Protein AF-A0A3N5F9U3-F1 (afdb_monomer_lite)

Foldseek 3Di:
DVVVVVVVVVVVVVVVVVVVVVDADDQDAPDDPDPDDDDPPDDPVVVVVVVVVVVVVVCVVVPVDDSVRSLVCQLVVLLVVLLVVQLVVLCVPPNNVRSVVRNVVRNVRSNVSSD

Sequence (115 aa):
MSSIRRTHRGAALVTLAALAVLGGCAVIPDGPSTMALPGTGRSFAQFRADDEACRRFATDRIGGQSAQRAANDTVAGGAIVGTAIGAVAGAAIGGSQGAAVGAGTGLIAGSAIGG

Secondary structure (DSSP, 8-state):
-HHHHHHHHHHHHHHHHHHHHH-------SS-SS--PPPTT--HHHHHHHHHHHHHHHHHHTTS--HHHHHHHHHHHHHHHHHHHHHHHHHHHHHHHHHHHHHHHHHHHHHHT--

pLDDT: mean 76.77, std 11.39, range [48.25, 92.19]

Radius of gyration: 22.15 Å; chains: 1; bounding box: 51×28×60 Å

Structure (mmCIF, N/CA/C/O backbone):
data_AF-A0A3N5F9U3-F1
#
_entry.id   AF-A0A3N5F9U3-F1
#
loop_
_atom_site.group_PDB
_atom_site.id
_atom_site.type_symbol
_atom_site.label_atom_id
_atom_site.label_alt_id
_atom_site.label_comp_id
_atom_site.label_asym_id
_atom_site.label_entity_id
_atom_site.label_seq_id
_atom_site.pdbx_PDB_ins_code
_atom_site.Cartn_x
_atom_site.Cartn_y
_atom_site.Cartn_z
_atom_site.occupancy
_atom_site.B_iso_or_equiv
_atom_site.auth_seq_id
_atom_site.auth_comp_id
_atom_site.auth_asym_id
_atom_site.auth_atom_id
_atom_site.pdbx_PDB_model_num
ATOM 1 N N . MET A 1 1 ? 29.428 17.786 -24.850 1.00 48.25 1 MET A N 1
ATOM 2 C CA . MET A 1 1 ? 27.955 17.630 -24.719 1.00 48.25 1 MET A CA 1
ATOM 3 C C . MET A 1 1 ? 27.470 16.310 -24.088 1.00 48.25 1 MET A C 1
ATOM 5 O O . MET A 1 1 ? 26.462 16.349 -23.397 1.00 48.25 1 MET A O 1
ATOM 9 N N . SER A 1 2 ? 28.115 15.152 -24.316 1.00 55.09 2 SER A N 1
ATOM 10 C CA . SER A 1 2 ? 27.638 13.833 -23.822 1.00 55.09 2 SER A CA 1
ATOM 11 C C . SER A 1 2 ? 27.825 13.615 -22.304 1.00 55.09 2 SER A C 1
ATOM 13 O O . SER A 1 2 ? 26.944 13.070 -21.644 1.00 55.09 2 SER A O 1
ATOM 15 N N . SER A 1 3 ? 28.921 14.129 -21.728 1.00 56.81 3 SER A N 1
ATOM 16 C CA . SER A 1 3 ? 29.220 14.025 -20.286 1.00 56.81 3 SER A CA 1
ATOM 17 C C . SER A 1 3 ? 28.226 14.807 -19.410 1.00 56.81 3 SER A C 1
ATOM 19 O O . SER A 1 3 ? 27.675 14.254 -18.466 1.00 56.81 3 SER A O 1
ATOM 21 N N . ILE A 1 4 ? 27.872 16.038 -19.806 1.00 60.16 4 ILE A N 1
ATOM 22 C CA . ILE A 1 4 ? 26.916 16.903 -19.083 1.00 60.16 4 ILE A CA 1
ATOM 23 C C . ILE A 1 4 ? 25.519 16.261 -18.999 1.00 60.16 4 ILE A C 1
ATOM 25 O O . ILE A 1 4 ? 24.900 16.239 -17.940 1.00 60.16 4 ILE A O 1
ATOM 29 N N . ARG A 1 5 ? 25.028 15.640 -20.084 1.00 60.41 5 ARG A N 1
ATOM 30 C CA . ARG A 1 5 ? 23.739 14.914 -20.056 1.00 60.41 5 ARG A CA 1
ATOM 31 C C . ARG A 1 5 ? 23.773 13.676 -19.155 1.00 60.41 5 ARG A C 1
ATOM 33 O O . ARG A 1 5 ? 22.720 13.241 -18.695 1.00 60.41 5 ARG A O 1
ATOM 40 N N . ARG A 1 6 ? 24.953 13.099 -18.909 1.00 60.34 6 ARG A N 1
ATOM 41 C CA . ARG A 1 6 ? 25.133 11.902 -18.079 1.00 60.34 6 ARG A CA 1
ATOM 42 C C . ARG A 1 6 ? 25.086 12.249 -16.583 1.00 60.34 6 ARG A C 1
ATOM 44 O O . ARG A 1 6 ? 24.450 11.520 -15.828 1.00 60.34 6 ARG A O 1
ATOM 51 N N . THR A 1 7 ? 25.626 13.401 -16.177 1.00 61.06 7 THR A N 1
ATOM 52 C CA . THR A 1 7 ? 25.550 13.915 -14.795 1.00 61.06 7 THR A CA 1
ATOM 53 C C . THR A 1 7 ? 24.135 14.344 -14.396 1.00 61.06 7 THR A C 1
ATOM 55 O O . THR A 1 7 ? 23.683 14.011 -13.304 1.00 61.06 7 THR A O 1
ATOM 58 N N . HIS A 1 8 ? 23.386 14.997 -15.294 1.00 60.69 8 HIS A N 1
ATOM 59 C CA . HIS A 1 8 ? 21.992 15.382 -15.017 1.00 60.69 8 HIS A CA 1
ATOM 60 C C . HIS A 1 8 ? 21.039 14.180 -14.900 1.00 60.69 8 HIS A C 1
ATOM 62 O O . HIS A 1 8 ? 20.104 14.211 -14.104 1.00 60.69 8 HIS A O 1
ATOM 68 N N . ARG A 1 9 ? 21.291 13.095 -15.648 1.00 67.44 9 ARG A N 1
ATOM 69 C CA . ARG A 1 9 ? 20.517 11.843 -15.551 1.00 67.44 9 ARG A CA 1
ATOM 70 C C . ARG A 1 9 ? 20.766 11.095 -14.239 1.00 67.44 9 ARG A C 1
ATOM 72 O O . ARG A 1 9 ? 19.824 10.553 -13.673 1.00 67.44 9 ARG A O 1
ATOM 79 N N . GLY A 1 10 ? 22.006 11.101 -13.745 1.00 69.06 10 GLY A N 1
ATOM 80 C CA . GLY A 1 10 ? 22.355 10.494 -12.457 1.00 69.06 10 GLY A CA 1
ATOM 81 C C . GLY A 1 10 ? 21.703 11.209 -11.272 1.00 69.06 10 GLY A C 1
ATOM 82 O O . GLY A 1 10 ? 21.107 10.560 -10.419 1.00 69.06 10 GLY A O 1
ATOM 83 N N . ALA A 1 11 ? 21.735 12.546 -11.261 1.00 73.56 11 ALA A N 1
ATOM 84 C CA . ALA A 1 11 ? 21.108 13.340 -10.202 1.00 73.56 11 ALA A CA 1
ATOM 85 C C . ALA A 1 11 ? 19.582 13.137 -10.133 1.00 73.56 11 ALA A C 1
ATOM 87 O O . ALA A 1 11 ? 19.035 13.015 -9.038 1.00 73.56 11 ALA A O 1
ATOM 88 N N . ALA A 1 12 ? 18.914 13.037 -11.289 1.00 76.12 12 ALA A N 1
ATOM 89 C CA . ALA A 1 12 ? 17.472 12.799 -11.379 1.00 76.12 12 ALA A CA 1
ATOM 90 C C . ALA A 1 12 ? 17.055 11.408 -10.865 1.00 76.12 12 ALA A C 1
ATOM 92 O O . ALA A 1 12 ? 16.043 11.280 -10.181 1.00 76.12 12 ALA A O 1
ATOM 93 N N . LEU A 1 13 ? 17.845 10.366 -11.149 1.00 77.81 13 LEU A N 1
ATOM 94 C CA . LEU A 1 13 ? 17.587 9.009 -10.649 1.00 77.81 13 LEU A CA 1
ATOM 95 C C . LEU A 1 13 ? 17.698 8.929 -9.121 1.00 77.81 13 LEU A C 1
ATOM 97 O O . LEU A 1 13 ? 16.877 8.279 -8.482 1.00 77.81 13 LEU A O 1
ATOM 101 N N . VAL A 1 14 ? 18.673 9.627 -8.532 1.00 81.06 14 VAL A N 1
ATOM 102 C CA . VAL A 1 14 ? 18.853 9.676 -7.072 1.00 81.06 14 VAL A CA 1
ATOM 103 C C . VAL A 1 14 ? 17.700 10.417 -6.391 1.00 81.06 14 VAL A C 1
ATOM 105 O O . VAL A 1 14 ? 17.220 9.973 -5.352 1.00 81.06 14 VAL A O 1
ATOM 108 N N . THR A 1 15 ? 17.204 11.507 -6.984 1.00 80.19 15 THR A N 1
ATOM 109 C CA . THR A 1 15 ? 16.040 12.233 -6.440 1.00 80.19 15 THR A CA 1
ATOM 110 C C . THR A 1 15 ? 14.753 11.417 -6.545 1.00 80.19 15 THR A C 1
ATOM 112 O O . THR A 1 15 ? 13.976 11.394 -5.596 1.00 80.19 15 THR A O 1
ATOM 115 N N . LEU A 1 16 ? 14.546 10.695 -7.651 1.00 76.50 16 LEU A N 1
ATOM 116 C CA . LEU A 1 16 ? 13.422 9.765 -7.810 1.00 76.50 16 LEU A CA 1
ATOM 117 C C . LEU A 1 16 ? 13.479 8.608 -6.807 1.00 76.50 16 LEU A C 1
ATOM 119 O O . LEU A 1 16 ? 12.457 8.271 -6.217 1.00 76.50 16 LEU A O 1
ATOM 123 N N . ALA A 1 17 ? 14.664 8.043 -6.567 1.00 77.00 17 ALA A N 1
ATOM 124 C CA . ALA A 1 17 ? 14.852 7.013 -5.551 1.00 77.00 17 ALA A CA 1
ATOM 125 C C . ALA A 1 17 ? 14.558 7.547 -4.139 1.00 77.00 17 ALA A C 1
ATOM 127 O O . ALA A 1 17 ? 13.861 6.892 -3.371 1.00 77.00 17 ALA A O 1
ATOM 128 N N . ALA A 1 18 ? 15.019 8.758 -3.809 1.00 76.44 18 ALA A N 1
ATOM 129 C CA . ALA A 1 18 ? 14.737 9.388 -2.519 1.00 76.44 18 ALA A CA 1
ATOM 130 C C . ALA A 1 18 ? 13.236 9.667 -2.316 1.00 76.44 18 ALA A C 1
ATOM 132 O O . ALA A 1 18 ? 12.704 9.415 -1.238 1.00 76.44 18 ALA A O 1
ATOM 133 N N . LEU A 1 19 ? 12.537 10.133 -3.357 1.00 72.94 19 LEU A N 1
ATOM 134 C CA . LEU A 1 19 ? 11.086 10.348 -3.321 1.00 72.94 19 LEU A CA 1
ATOM 135 C C . LEU A 1 19 ? 10.304 9.037 -3.196 1.00 72.94 19 LEU A C 1
ATOM 137 O O . LEU A 1 19 ? 9.315 8.993 -2.470 1.00 72.94 19 LEU A O 1
ATOM 141 N N . ALA A 1 20 ? 10.760 7.966 -3.848 1.00 71.06 20 ALA A N 1
ATOM 142 C CA . ALA A 1 20 ? 10.155 6.644 -3.714 1.00 71.06 20 ALA A CA 1
ATOM 143 C C . ALA A 1 20 ? 10.289 6.089 -2.285 1.00 71.06 20 ALA A C 1
ATOM 145 O O . ALA A 1 20 ? 9.354 5.478 -1.783 1.00 71.06 20 ALA A O 1
ATOM 146 N N . VAL A 1 21 ? 11.409 6.360 -1.603 1.00 67.56 21 VAL A N 1
ATOM 147 C CA . VAL A 1 21 ? 11.620 5.975 -0.193 1.00 67.56 21 VAL A CA 1
ATOM 148 C C . VAL A 1 21 ? 10.719 6.766 0.766 1.00 67.56 21 VAL A C 1
ATOM 150 O O . VAL A 1 21 ? 10.363 6.264 1.828 1.00 67.56 21 VAL A O 1
ATOM 153 N N . LEU A 1 22 ? 10.314 7.984 0.398 1.00 68.19 22 LEU A N 1
ATOM 154 C CA . LEU A 1 22 ? 9.396 8.815 1.188 1.00 68.19 22 LEU A CA 1
ATOM 155 C C . LEU A 1 22 ? 7.914 8.430 0.995 1.00 68.19 22 LEU A C 1
ATOM 157 O O . LEU A 1 22 ? 7.060 8.901 1.747 1.00 68.19 22 LEU A O 1
ATOM 161 N N . GLY A 1 23 ? 7.593 7.579 0.013 1.00 62.88 23 GLY A N 1
ATOM 162 C CA . GLY A 1 23 ? 6.248 7.050 -0.211 1.00 62.88 23 GLY A CA 1
ATOM 163 C C . GLY A 1 23 ? 5.913 5.923 0.769 1.00 62.88 23 GLY A C 1
ATOM 164 O O . GLY A 1 23 ? 6.187 4.760 0.496 1.00 62.88 23 GLY A O 1
ATOM 165 N N . GLY A 1 24 ? 5.319 6.254 1.917 1.00 58.03 24 GLY A N 1
ATOM 166 C CA . GLY A 1 24 ? 4.832 5.259 2.878 1.00 58.03 24 GLY A CA 1
ATOM 167 C C . GLY A 1 24 ? 3.604 4.497 2.361 1.00 58.03 24 GLY A C 1
ATOM 168 O O . GLY A 1 24 ? 2.658 5.105 1.861 1.00 58.03 24 GLY A O 1
ATOM 169 N N . CYS A 1 25 ? 3.600 3.169 2.506 1.00 57.44 25 CYS A N 1
ATOM 170 C CA . CYS A 1 25 ? 2.429 2.331 2.240 1.00 57.44 25 CYS A CA 1
ATOM 171 C C . CYS A 1 25 ? 1.435 2.452 3.401 1.00 57.44 25 CYS A C 1
ATOM 173 O O . CYS A 1 25 ? 1.772 2.141 4.541 1.00 57.44 25 CYS A O 1
ATOM 175 N N . ALA A 1 26 ? 0.215 2.912 3.120 1.00 57.09 26 ALA A N 1
ATOM 176 C CA . ALA A 1 26 ? -0.860 2.994 4.103 1.00 57.09 26 ALA A CA 1
ATOM 177 C C . ALA A 1 26 ? -1.942 1.958 3.772 1.00 57.09 26 ALA A C 1
ATOM 179 O O . ALA A 1 26 ? -2.936 2.270 3.122 1.00 57.09 26 ALA A O 1
ATOM 180 N N . VAL A 1 27 ? -1.739 0.720 4.223 1.00 59.91 27 VAL A N 1
ATOM 181 C CA . VAL A 1 27 ? -2.811 -0.277 4.354 1.00 59.91 27 VAL A CA 1
ATOM 182 C C . VAL A 1 27 ? -3.186 -0.340 5.822 1.00 59.91 27 VAL A C 1
ATOM 184 O O . VAL A 1 27 ? -2.310 -0.420 6.678 1.00 59.91 27 VAL A O 1
ATOM 187 N N . ILE A 1 28 ? -4.482 -0.268 6.119 1.00 60.16 28 ILE A N 1
ATOM 188 C CA . ILE A 1 28 ? -4.988 -0.476 7.476 1.00 60.16 28 ILE A CA 1
ATOM 189 C C . ILE A 1 28 ? -4.944 -1.987 7.737 1.00 60.16 28 ILE A C 1
ATOM 191 O O . ILE A 1 28 ? -5.690 -2.714 7.079 1.00 60.16 28 ILE A O 1
ATOM 195 N N . PRO A 1 29 ? -4.081 -2.479 8.644 1.00 59.12 29 PRO A N 1
ATOM 196 C CA . PRO A 1 29 ? -4.042 -3.897 8.970 1.00 59.12 29 PRO A CA 1
ATOM 197 C C . PRO A 1 29 ? -5.310 -4.321 9.720 1.00 59.12 29 PRO A C 1
ATOM 199 O O . PRO A 1 29 ? -5.971 -3.509 10.377 1.00 59.12 29 PRO A O 1
ATOM 202 N N . ASP A 1 30 ? -5.621 -5.616 9.655 1.00 62.56 30 ASP A N 1
ATOM 203 C CA . ASP A 1 30 ? -6.701 -6.238 10.419 1.00 62.56 30 ASP A CA 1
ATOM 204 C C . ASP A 1 30 ? -6.394 -6.224 11.927 1.00 62.56 30 ASP A C 1
ATOM 206 O O . ASP A 1 30 ? -5.890 -7.180 12.511 1.00 62.56 30 ASP A O 1
ATOM 210 N N . GLY A 1 31 ? -6.755 -5.116 12.571 1.00 61.41 31 GLY A N 1
ATOM 211 C CA . GLY A 1 31 ? -7.021 -5.048 14.002 1.00 61.41 31 GLY A CA 1
ATOM 212 C C . GLY A 1 31 ? -5.922 -4.415 14.866 1.00 61.41 31 GLY A C 1
ATOM 213 O O . GLY A 1 31 ? -4.740 -4.422 14.525 1.00 61.41 31 GLY A O 1
ATOM 214 N N . PRO A 1 32 ? -6.311 -3.848 16.024 1.00 58.31 32 PRO A N 1
ATOM 215 C CA . PRO A 1 32 ? -5.363 -3.352 17.009 1.00 58.31 32 PRO A CA 1
ATOM 216 C C . PRO A 1 32 ? -4.582 -4.527 17.611 1.00 58.31 32 PRO A C 1
ATOM 218 O O . PRO A 1 32 ? -5.169 -5.487 18.109 1.00 58.31 32 PRO A O 1
ATOM 221 N N . SER A 1 33 ? -3.252 -4.429 17.630 1.00 57.56 33 SER A N 1
ATOM 222 C CA . SER A 1 33 ? -2.351 -5.372 18.314 1.00 57.56 33 SER A CA 1
ATOM 223 C C . SER A 1 33 ? -2.466 -5.320 19.846 1.00 57.56 33 SER A C 1
ATOM 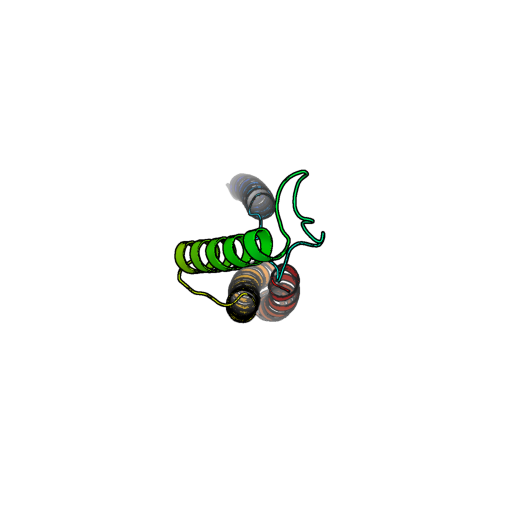225 O O . SER A 1 33 ? -1.769 -6.046 20.554 1.00 57.56 33 SER A O 1
ATOM 227 N N . THR A 1 34 ? -3.369 -4.492 20.373 1.00 54.34 34 THR A N 1
ATOM 228 C CA . THR A 1 34 ? -3.678 -4.387 21.794 1.00 54.34 34 THR A CA 1
ATOM 229 C C . THR A 1 34 ? -5.191 -4.424 22.005 1.00 54.34 34 THR A C 1
ATOM 231 O O . THR A 1 34 ? -5.958 -3.672 21.406 1.00 54.34 34 THR A O 1
ATOM 234 N N . MET A 1 35 ? -5.643 -5.329 22.874 1.00 60.53 35 MET A N 1
ATOM 235 C CA . MET A 1 35 ? -7.019 -5.331 23.368 1.00 60.53 35 MET A CA 1
ATOM 236 C C . MET A 1 35 ? -7.277 -4.016 24.112 1.00 60.53 35 MET A C 1
ATOM 238 O O . MET A 1 35 ? -6.685 -3.773 25.164 1.00 60.53 35 MET A O 1
ATOM 242 N N . ALA A 1 36 ? -8.163 -3.173 23.581 1.00 68.50 36 ALA A N 1
ATOM 243 C CA . ALA A 1 36 ? -8.677 -2.026 24.316 1.00 68.50 36 ALA A CA 1
ATOM 244 C C . ALA A 1 36 ? -9.588 -2.547 25.439 1.00 68.50 36 ALA A C 1
ATOM 246 O O . ALA A 1 36 ? -10.628 -3.149 25.181 1.00 68.50 36 ALA A O 1
ATOM 247 N N . LEU A 1 37 ? -9.166 -2.379 26.691 1.00 69.12 37 LEU A N 1
ATOM 248 C CA . LEU A 1 37 ? -9.975 -2.728 27.857 1.00 69.12 37 LEU A CA 1
ATOM 249 C C . LEU A 1 37 ? -10.891 -1.538 28.208 1.00 69.12 37 LEU A C 1
ATOM 251 O O . LEU A 1 37 ? -10.454 -0.392 28.063 1.00 69.12 37 LEU A O 1
ATOM 255 N N . PRO A 1 38 ? -12.136 -1.756 28.680 1.00 68.62 38 PRO A N 1
ATOM 256 C CA . PRO A 1 38 ? -12.983 -0.678 29.188 1.00 68.62 38 PRO A CA 1
ATOM 257 C C . PRO A 1 38 ? -12.246 0.179 30.228 1.00 68.62 38 PRO A C 1
ATOM 259 O O . PRO A 1 38 ? -11.657 -0.343 31.174 1.00 68.62 38 PRO A O 1
ATOM 262 N N . GLY A 1 39 ? -12.293 1.502 30.054 1.00 70.06 39 GLY A N 1
ATOM 263 C CA . GLY A 1 39 ? -11.748 2.453 31.023 1.00 70.06 39 GLY A CA 1
ATOM 264 C C . GLY A 1 39 ? -12.475 2.385 32.371 1.00 70.06 39 GLY A C 1
ATOM 265 O O . GLY A 1 39 ? -13.620 1.932 32.461 1.00 70.06 39 GLY A O 1
ATOM 266 N N . THR A 1 40 ? -11.820 2.855 33.434 1.00 71.88 40 THR A N 1
ATOM 267 C CA . THR A 1 40 ? -12.390 2.876 34.790 1.00 71.88 40 THR A CA 1
ATOM 268 C C . THR A 1 40 ? -13.731 3.612 34.802 1.00 71.88 40 THR A C 1
ATOM 270 O O . THR A 1 40 ? -13.796 4.782 34.429 1.00 71.88 40 THR A O 1
ATOM 273 N N . GLY A 1 41 ? -14.799 2.930 35.225 1.00 77.75 41 GLY A N 1
ATOM 274 C CA . GLY A 1 41 ? -16.155 3.490 35.303 1.00 77.75 41 GLY A CA 1
ATOM 275 C C . GLY A 1 41 ? -17.095 3.162 34.130 1.00 77.75 41 GLY A C 1
ATOM 276 O O . GLY A 1 41 ? -18.238 3.610 34.153 1.00 77.75 41 GLY A O 1
ATOM 277 N N . ARG A 1 42 ? -16.678 2.370 33.126 1.00 76.38 42 ARG A N 1
ATOM 278 C CA . ARG A 1 42 ? -17.553 1.881 32.033 1.00 76.38 42 ARG A CA 1
ATOM 279 C C . ARG A 1 42 ? -17.868 0.389 32.169 1.00 76.38 42 ARG A C 1
ATOM 281 O O . ARG A 1 42 ? -16.992 -0.413 32.483 1.00 76.38 42 ARG A O 1
ATOM 288 N N . SER A 1 43 ? -19.111 -0.000 31.869 1.00 83.50 43 SER A N 1
ATOM 289 C CA . SER A 1 43 ? -19.487 -1.420 31.771 1.00 83.50 43 SER A CA 1
ATOM 290 C C . SER A 1 43 ? -18.961 -2.050 30.475 1.00 83.50 43 SER A C 1
ATOM 292 O O . SER A 1 43 ? -18.841 -1.382 29.445 1.00 83.50 43 SER A O 1
ATOM 294 N N . PHE A 1 44 ? -18.700 -3.360 30.497 1.00 82.94 44 PHE A N 1
ATOM 295 C CA . PHE A 1 44 ? -18.249 -4.097 29.311 1.00 82.94 44 PHE A CA 1
ATOM 296 C C . PHE A 1 44 ? -19.266 -4.040 28.160 1.00 82.94 44 PHE A C 1
ATOM 298 O O . PHE A 1 44 ? -18.882 -3.902 27.002 1.00 82.94 44 PHE A O 1
ATOM 305 N N . ALA A 1 45 ? -20.566 -4.073 28.471 1.00 84.44 45 ALA A N 1
ATOM 306 C CA . ALA A 1 45 ? -21.631 -3.966 27.474 1.00 84.44 45 ALA A CA 1
ATOM 307 C C . ALA A 1 45 ? -21.627 -2.604 26.758 1.00 84.44 45 ALA A C 1
ATOM 309 O O . ALA A 1 45 ? -21.745 -2.551 25.536 1.00 84.44 45 ALA A O 1
ATOM 310 N N . GLN A 1 46 ? -21.422 -1.510 27.499 1.00 84.00 46 GLN A N 1
ATOM 311 C CA . GLN A 1 46 ? -21.280 -0.177 26.909 1.00 84.00 46 GLN A CA 1
ATOM 312 C C . GLN A 1 46 ? -20.018 -0.051 26.052 1.00 84.00 46 GLN A C 1
ATOM 314 O O . GLN A 1 46 ? -20.065 0.546 24.984 1.00 84.00 46 GLN A O 1
ATOM 319 N N . PHE A 1 47 ? -18.892 -0.612 26.497 1.00 87.25 47 PHE A N 1
ATOM 320 C CA . PHE A 1 47 ? -17.670 -0.638 25.691 1.00 87.25 47 PHE A CA 1
ATOM 321 C C . PHE A 1 47 ? -17.871 -1.413 24.380 1.00 87.25 47 PHE A C 1
ATOM 323 O O . PHE A 1 47 ? -17.471 -0.949 23.320 1.00 87.25 47 PHE A O 1
ATOM 330 N N . ARG A 1 48 ? -18.551 -2.562 24.441 1.00 85.31 48 ARG A N 1
ATOM 331 C CA . ARG A 1 48 ? -18.857 -3.398 23.274 1.00 85.31 48 ARG A CA 1
ATOM 332 C C . ARG A 1 48 ? -19.721 -2.695 22.231 1.00 85.31 48 ARG A C 1
ATOM 334 O O . ARG A 1 48 ? -19.450 -2.860 21.046 1.00 85.31 48 ARG A O 1
ATOM 341 N N . ALA A 1 49 ? -20.732 -1.942 22.660 1.00 88.31 49 ALA A N 1
ATOM 342 C CA . ALA A 1 49 ? -21.578 -1.165 21.756 1.00 88.31 49 ALA A CA 1
ATOM 343 C C . ALA A 1 49 ? -20.791 -0.030 21.076 1.00 88.31 49 ALA A C 1
ATOM 345 O O . ALA A 1 49 ? -20.905 0.163 19.865 1.00 88.31 49 ALA A O 1
ATOM 346 N N . ASP A 1 50 ? -19.948 0.672 21.839 1.00 85.75 50 ASP A N 1
ATOM 347 C CA . ASP A 1 50 ? -19.129 1.767 21.317 1.00 85.75 50 ASP A CA 1
ATOM 348 C C . ASP A 1 50 ? -18.022 1.275 20.370 1.00 85.75 50 ASP A C 1
ATOM 350 O O . ASP A 1 50 ? -17.788 1.905 19.340 1.00 85.75 50 ASP A O 1
ATOM 354 N N . ASP A 1 51 ? -17.363 0.147 20.668 1.00 84.62 51 ASP A N 1
ATOM 355 C CA . ASP A 1 51 ? -16.343 -0.453 19.791 1.00 84.62 51 ASP A CA 1
ATOM 356 C C . ASP A 1 51 ? -16.936 -0.820 18.426 1.00 84.62 51 ASP A C 1
ATOM 358 O O . ASP A 1 51 ? -16.365 -0.502 17.382 1.00 84.62 51 ASP A O 1
ATOM 362 N N . GLU A 1 52 ? -18.127 -1.422 18.419 1.00 86.56 52 GLU A N 1
ATOM 363 C CA . GLU A 1 52 ? -18.796 -1.801 17.178 1.00 86.56 52 GLU A CA 1
ATOM 364 C C . GLU A 1 52 ? -19.206 -0.569 16.356 1.00 86.56 52 GLU A C 1
ATOM 366 O O . GLU A 1 52 ? -18.990 -0.535 15.141 1.00 86.56 52 GLU A O 1
ATOM 371 N N . ALA A 1 53 ? -19.724 0.477 17.008 1.00 88.00 53 ALA A N 1
ATOM 372 C CA . ALA A 1 53 ? -20.042 1.745 16.356 1.00 88.00 53 ALA A CA 1
ATOM 373 C C . ALA A 1 53 ? -18.788 2.430 15.784 1.00 88.00 53 ALA A C 1
ATOM 375 O O . ALA A 1 53 ? -18.801 2.900 14.644 1.00 88.00 53 ALA A O 1
ATOM 376 N N . CYS A 1 54 ? -17.690 2.440 16.544 1.00 85.88 54 CYS A N 1
ATOM 377 C CA . CYS A 1 54 ? -16.416 3.020 16.128 1.00 85.88 54 CYS A CA 1
ATOM 378 C C . CYS A 1 54 ? -15.837 2.289 14.909 1.00 85.88 54 CYS A C 1
ATOM 380 O O . CYS A 1 54 ? -15.440 2.928 13.935 1.00 85.88 54 CYS A O 1
ATOM 382 N N . ARG A 1 55 ? -15.865 0.949 14.908 1.00 81.94 55 ARG A N 1
ATOM 383 C CA . ARG A 1 55 ? -15.418 0.128 13.771 1.00 81.94 55 ARG A CA 1
ATOM 384 C C . ARG A 1 55 ? -16.252 0.365 12.519 1.00 81.94 55 ARG A C 1
ATOM 386 O O . ARG A 1 55 ? -15.679 0.508 11.439 1.00 81.94 55 ARG A O 1
ATOM 393 N N . ARG A 1 56 ? -17.583 0.426 12.646 1.00 83.50 56 ARG A N 1
ATOM 394 C CA . ARG A 1 56 ? -18.474 0.723 11.511 1.00 83.50 56 ARG A CA 1
ATOM 395 C C . ARG A 1 56 ? -18.175 2.101 10.933 1.00 83.50 56 ARG A C 1
ATOM 397 O O . ARG A 1 56 ? -17.921 2.209 9.741 1.00 83.50 56 ARG A O 1
ATOM 404 N N . PHE A 1 57 ? -18.073 3.120 11.785 1.00 85.12 57 PHE A N 1
ATOM 405 C CA . PHE A 1 57 ? -17.719 4.469 11.353 1.00 85.12 57 PHE A CA 1
ATOM 406 C C . PHE A 1 57 ? -16.348 4.526 10.669 1.00 85.12 57 PHE A C 1
ATOM 408 O O . PHE A 1 57 ? -16.217 5.128 9.608 1.00 85.12 57 PHE A O 1
ATOM 415 N N . ALA A 1 58 ? -15.325 3.885 11.239 1.00 81.50 58 ALA A N 1
ATOM 416 C CA . ALA A 1 58 ? -13.997 3.825 10.634 1.00 81.50 58 ALA A CA 1
ATOM 417 C C . ALA A 1 58 ? -14.032 3.151 9.252 1.00 81.50 58 ALA A C 1
ATOM 419 O O . ALA A 1 58 ? -13.433 3.667 8.310 1.00 81.50 58 ALA A O 1
ATOM 420 N N . THR A 1 59 ? -14.782 2.053 9.123 1.00 77.19 59 THR A N 1
ATOM 421 C CA . THR A 1 59 ? -14.961 1.307 7.867 1.00 77.19 59 THR A CA 1
ATOM 422 C C . THR A 1 59 ? -15.688 2.149 6.815 1.00 77.19 59 THR A C 1
ATOM 424 O O . THR A 1 59 ? -15.245 2.221 5.671 1.00 77.19 59 THR A O 1
ATOM 427 N N . ASP A 1 60 ? -16.744 2.869 7.196 1.00 82.81 60 ASP A N 1
ATOM 428 C CA . ASP A 1 60 ? -17.469 3.768 6.292 1.00 82.81 60 ASP A CA 1
ATOM 429 C C . ASP A 1 60 ? -16.585 4.931 5.817 1.00 82.81 60 ASP A C 1
ATOM 431 O O . ASP A 1 60 ? -16.610 5.309 4.645 1.00 82.81 60 ASP A O 1
ATOM 435 N N . ARG A 1 61 ? -15.738 5.478 6.701 1.00 79.38 61 ARG A N 1
ATOM 436 C CA . ARG A 1 61 ? -14.829 6.592 6.376 1.00 79.38 61 ARG A CA 1
ATOM 437 C C . ARG A 1 61 ? -13.745 6.223 5.365 1.00 79.38 61 ARG A C 1
ATOM 439 O O . ARG A 1 61 ? -13.261 7.118 4.677 1.00 79.38 61 ARG A O 1
ATOM 446 N N . ILE A 1 62 ? -13.393 4.943 5.255 1.00 74.56 62 ILE A N 1
ATOM 447 C CA . ILE A 1 62 ? -12.445 4.423 4.256 1.00 74.56 62 ILE A CA 1
ATOM 448 C C . ILE A 1 62 ? -13.146 3.810 3.031 1.00 74.56 62 ILE A C 1
ATOM 450 O O . ILE A 1 62 ? -12.503 3.151 2.218 1.00 74.56 62 ILE A O 1
ATOM 454 N N . GLY A 1 63 ? -14.458 4.030 2.880 1.00 76.81 63 GLY A N 1
ATOM 455 C CA . GLY A 1 63 ? -15.227 3.595 1.712 1.00 76.81 63 GLY A CA 1
ATOM 456 C C . GLY A 1 63 ? -15.766 2.166 1.789 1.00 76.81 63 GLY A C 1
ATOM 457 O O . GLY A 1 63 ? -16.074 1.584 0.754 1.00 76.81 63 GLY A O 1
ATOM 458 N N . GLY A 1 64 ? -15.876 1.579 2.984 1.00 70.50 64 GLY A N 1
ATOM 459 C CA . GLY A 1 64 ? -16.464 0.249 3.175 1.00 70.50 64 GLY A CA 1
ATOM 460 C C . GLY A 1 64 ? -15.551 -0.917 2.785 1.00 70.50 64 GLY A C 1
ATOM 461 O O . GLY A 1 64 ? -15.999 -2.063 2.726 1.00 70.50 64 GLY A O 1
ATOM 462 N N . GLN A 1 65 ? -14.276 -0.649 2.496 1.00 70.69 65 GLN A N 1
ATOM 463 C CA . GLN A 1 65 ? -13.340 -1.667 2.033 1.00 70.69 65 GLN A CA 1
ATOM 464 C C . GLN A 1 65 ? -12.945 -2.592 3.188 1.00 70.69 65 GLN A C 1
ATOM 466 O O . GLN A 1 65 ? -12.394 -2.155 4.196 1.00 70.69 65 GLN A O 1
ATOM 471 N N . SER A 1 66 ? -13.193 -3.895 3.028 1.00 74.69 66 SER A N 1
ATOM 472 C CA . SER A 1 66 ? -12.646 -4.907 3.936 1.00 74.69 66 SER A CA 1
ATOM 473 C C . SER A 1 66 ? -11.119 -4.887 3.869 1.00 74.69 66 SER A C 1
ATOM 475 O O . SER A 1 66 ? -10.571 -4.829 2.764 1.00 74.69 66 SER A O 1
ATOM 477 N N . ALA A 1 67 ? -10.442 -5.031 5.005 1.00 71.44 67 ALA A N 1
ATOM 478 C CA . ALA A 1 67 ? -8.982 -5.034 5.079 1.00 71.44 67 ALA A CA 1
ATOM 479 C C . ALA A 1 67 ? -8.331 -6.076 4.150 1.00 71.44 67 ALA A C 1
ATOM 481 O O . ALA A 1 67 ? -7.399 -5.741 3.428 1.00 71.44 67 ALA A O 1
ATOM 482 N N . GLN A 1 68 ? -8.905 -7.280 4.028 1.00 73.25 68 GLN A N 1
ATOM 483 C CA . GLN A 1 68 ? -8.448 -8.288 3.059 1.00 73.25 68 GLN A CA 1
ATOM 484 C C . GLN A 1 68 ? -8.448 -7.787 1.605 1.00 73.25 68 GLN A C 1
ATOM 486 O O . GLN A 1 68 ? -7.561 -8.118 0.819 1.00 73.25 68 GLN A O 1
ATOM 491 N N . ARG A 1 69 ? -9.457 -6.999 1.222 1.00 76.19 69 ARG A N 1
ATOM 492 C CA . ARG A 1 69 ? -9.573 -6.443 -0.132 1.00 76.19 69 ARG A CA 1
ATOM 493 C C . ARG A 1 69 ? -8.571 -5.308 -0.333 1.00 76.19 69 ARG A C 1
ATOM 495 O O . ARG A 1 69 ? -7.901 -5.290 -1.354 1.00 76.19 69 ARG A O 1
ATOM 502 N N . ALA A 1 70 ? -8.394 -4.453 0.674 1.00 75.12 70 ALA A N 1
ATOM 503 C CA . ALA A 1 70 ? -7.372 -3.408 0.668 1.00 75.12 70 ALA A CA 1
ATOM 504 C C . ALA A 1 70 ? -5.940 -3.976 0.591 1.00 75.12 70 ALA A C 1
ATOM 506 O O . ALA A 1 70 ? -5.110 -3.449 -0.149 1.00 75.12 70 ALA A O 1
ATOM 507 N N . ALA A 1 71 ? -5.663 -5.077 1.295 1.00 74.94 71 ALA A N 1
ATOM 508 C CA . ALA A 1 71 ? -4.396 -5.798 1.207 1.00 74.94 71 ALA A CA 1
ATOM 509 C C . ALA A 1 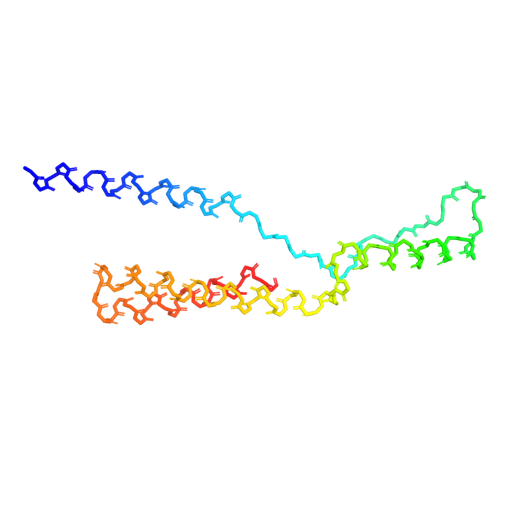71 ? -4.180 -6.361 -0.207 1.00 74.94 71 ALA A C 1
ATOM 511 O O . ALA A 1 71 ? -3.165 -6.079 -0.836 1.00 74.94 71 ALA A O 1
ATOM 512 N N . ASN A 1 72 ? -5.173 -7.066 -0.763 1.00 81.69 72 ASN A N 1
ATOM 513 C CA . ASN A 1 72 ? -5.083 -7.619 -2.118 1.00 81.69 72 ASN A CA 1
ATOM 514 C C . ASN A 1 72 ? -4.877 -6.534 -3.188 1.00 81.69 72 ASN A C 1
ATOM 516 O O . ASN A 1 72 ? -4.048 -6.711 -4.079 1.00 81.69 72 ASN A O 1
ATOM 520 N N . ASP A 1 73 ? -5.594 -5.411 -3.090 1.00 82.12 73 ASP A N 1
ATOM 521 C CA . ASP A 1 73 ? -5.466 -4.283 -4.019 1.00 82.12 73 ASP A CA 1
ATOM 522 C C . ASP A 1 73 ? -4.078 -3.633 -3.924 1.00 82.12 73 ASP A C 1
ATOM 524 O O . ASP A 1 73 ? -3.521 -3.202 -4.933 1.00 82.12 73 ASP A O 1
ATOM 528 N N . THR A 1 74 ? -3.480 -3.615 -2.731 1.00 78.38 74 THR A N 1
ATOM 529 C CA . THR A 1 74 ? -2.132 -3.073 -2.514 1.00 78.38 74 THR A CA 1
ATOM 530 C C . THR A 1 74 ? -1.054 -4.013 -3.035 1.00 78.38 74 THR A C 1
ATOM 532 O O . THR A 1 74 ? -0.147 -3.554 -3.725 1.00 78.38 74 THR A O 1
ATOM 535 N N . VAL A 1 75 ? -1.168 -5.323 -2.788 1.00 83.31 75 VAL A N 1
ATOM 536 C CA . VAL A 1 75 ? -0.266 -6.328 -3.377 1.00 83.31 75 VAL A CA 1
ATOM 537 C C . VAL A 1 75 ? -0.345 -6.272 -4.899 1.00 83.31 75 VAL A C 1
ATOM 539 O O . VAL A 1 75 ? 0.684 -6.194 -5.565 1.00 83.31 75 VAL A O 1
ATOM 542 N N . ALA A 1 76 ? -1.555 -6.273 -5.465 1.00 86.06 76 ALA A N 1
ATOM 543 C CA . ALA A 1 76 ? -1.752 -6.225 -6.909 1.00 86.06 76 ALA A CA 1
ATOM 544 C C . ALA A 1 76 ? -1.247 -4.903 -7.507 1.00 86.06 76 ALA A C 1
ATOM 546 O O . ALA A 1 76 ? -0.520 -4.911 -8.500 1.00 86.06 76 ALA A O 1
ATOM 547 N N . GLY A 1 77 ? -1.583 -3.770 -6.888 1.00 84.44 77 GLY A N 1
ATOM 548 C CA . GLY A 1 77 ? -1.124 -2.449 -7.307 1.00 84.44 77 GLY A CA 1
ATOM 549 C C . GLY A 1 77 ? 0.399 -2.325 -7.252 1.00 84.44 77 GLY A C 1
ATOM 550 O O . GLY A 1 77 ? 1.017 -1.909 -8.232 1.00 84.44 77 GLY A O 1
ATOM 551 N N . GLY A 1 78 ? 1.014 -2.759 -6.152 1.00 82.62 78 GLY A N 1
ATOM 552 C CA . GLY A 1 78 ? 2.463 -2.779 -5.970 1.00 82.62 78 GLY A CA 1
ATOM 553 C C . GLY A 1 78 ? 3.161 -3.696 -6.972 1.00 82.62 78 GLY A C 1
ATOM 554 O O . GLY A 1 78 ? 4.133 -3.285 -7.602 1.00 82.62 78 GLY A O 1
ATOM 555 N N . ALA A 1 79 ? 2.630 -4.898 -7.200 1.00 86.50 79 ALA A N 1
ATO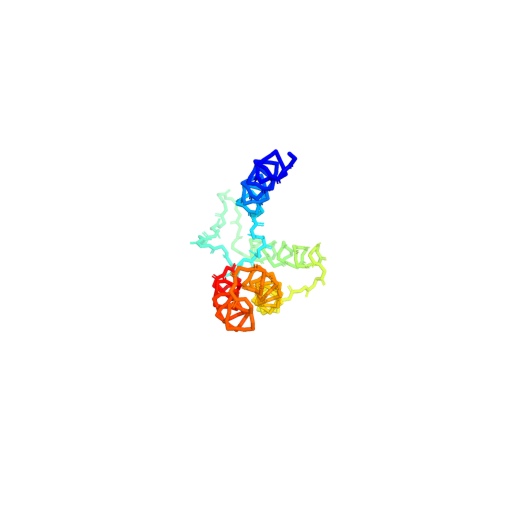M 556 C CA . ALA A 1 79 ? 3.129 -5.846 -8.191 1.00 86.50 79 ALA A CA 1
ATOM 557 C C . ALA A 1 79 ? 3.083 -5.273 -9.617 1.00 86.50 79 ALA A C 1
ATOM 559 O O . ALA A 1 79 ? 4.079 -5.343 -10.339 1.00 86.50 79 ALA A O 1
ATOM 560 N N . ILE A 1 80 ? 1.962 -4.668 -10.024 1.00 88.31 80 ILE A N 1
ATOM 561 C CA . ILE A 1 80 ? 1.795 -4.072 -11.360 1.00 88.31 80 ILE A CA 1
ATOM 562 C C . ILE A 1 80 ? 2.750 -2.890 -11.544 1.00 88.31 80 ILE A C 1
ATOM 564 O O . ILE A 1 80 ? 3.495 -2.841 -12.527 1.00 88.31 80 ILE A O 1
AT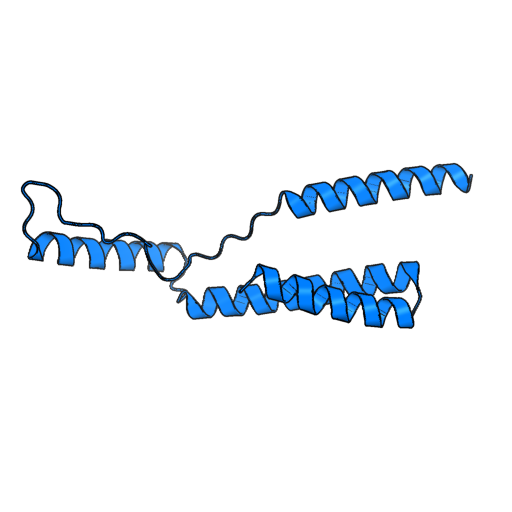OM 568 N N . VAL A 1 81 ? 2.755 -1.951 -10.595 1.00 87.38 81 VAL A N 1
ATOM 569 C CA . VAL A 1 81 ? 3.595 -0.748 -10.660 1.00 87.38 81 VAL A CA 1
ATOM 570 C C . VAL A 1 81 ? 5.076 -1.126 -10.610 1.00 87.38 81 VAL A C 1
ATOM 572 O O . VAL A 1 81 ? 5.859 -0.649 -11.432 1.00 87.38 81 VAL A O 1
ATOM 575 N N . GLY A 1 82 ? 5.457 -2.037 -9.715 1.00 84.44 82 GLY A N 1
ATOM 576 C CA . GLY A 1 82 ? 6.820 -2.543 -9.587 1.00 84.44 82 GLY A CA 1
ATOM 577 C C . GLY A 1 82 ? 7.296 -3.255 -10.851 1.00 84.44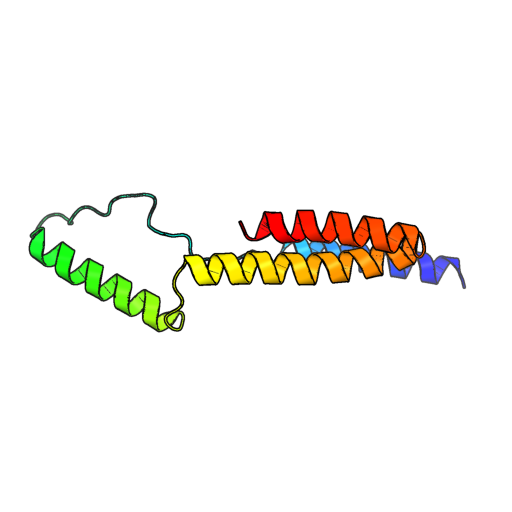 82 GLY A C 1
ATOM 578 O O . GLY A 1 82 ? 8.384 -2.958 -11.342 1.00 84.44 82 GLY A O 1
ATOM 579 N N . THR A 1 83 ? 6.466 -4.120 -11.442 1.00 90.94 83 THR A N 1
ATOM 580 C CA . THR A 1 83 ? 6.775 -4.806 -12.710 1.00 90.94 83 THR A CA 1
ATOM 581 C C . THR A 1 83 ? 6.964 -3.811 -13.848 1.00 90.94 83 THR A C 1
ATOM 583 O O . THR A 1 83 ? 7.937 -3.912 -14.591 1.00 90.94 83 THR A O 1
ATOM 586 N N . ALA A 1 84 ? 6.065 -2.831 -13.987 1.00 90.50 84 ALA A N 1
ATOM 587 C CA . ALA A 1 84 ? 6.134 -1.844 -15.060 1.00 90.50 84 ALA A CA 1
ATOM 588 C C . ALA A 1 84 ? 7.392 -0.970 -14.948 1.00 90.50 84 ALA A C 1
ATOM 590 O O . ALA A 1 84 ? 8.1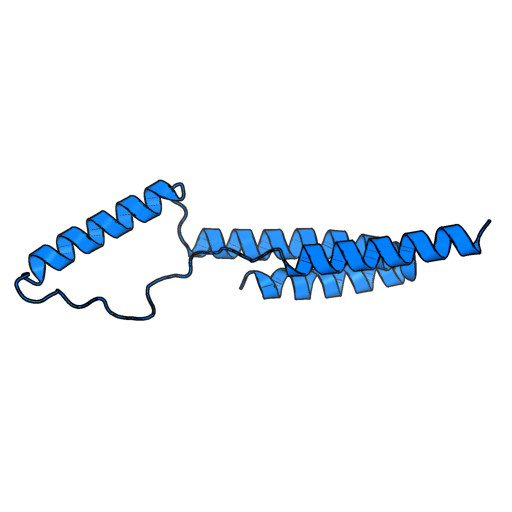44 -0.830 -15.916 1.00 90.50 84 ALA A O 1
ATOM 591 N N . ILE A 1 85 ? 7.658 -0.424 -13.757 1.00 88.62 85 ILE A N 1
ATOM 592 C CA . ILE A 1 85 ? 8.844 0.402 -13.502 1.00 88.62 85 ILE A CA 1
ATOM 593 C C . ILE A 1 85 ? 10.115 -0.427 -13.698 1.00 88.62 85 ILE A C 1
ATOM 595 O O . ILE A 1 85 ? 11.036 0.006 -14.392 1.00 88.62 85 ILE A O 1
ATOM 599 N N . GLY A 1 86 ? 10.152 -1.633 -13.130 1.00 84.56 86 GLY A N 1
ATOM 600 C CA . GLY A 1 86 ? 11.281 -2.543 -13.236 1.00 84.56 86 GLY A CA 1
ATOM 601 C C . GLY A 1 86 ? 11.564 -2.957 -14.679 1.00 84.56 86 GLY A C 1
ATOM 602 O O . GLY A 1 86 ? 12.716 -2.923 -15.106 1.00 84.56 86 GLY A O 1
ATOM 603 N N . ALA A 1 87 ? 10.534 -3.254 -15.473 1.00 92.19 87 ALA A N 1
ATOM 604 C CA . ALA A 1 87 ? 10.677 -3.595 -16.885 1.00 92.19 87 ALA A CA 1
ATOM 605 C C . ALA A 1 87 ? 11.251 -2.433 -17.703 1.00 92.19 87 ALA A C 1
ATOM 607 O O . ALA A 1 87 ? 12.180 -2.630 -18.484 1.00 92.19 87 ALA A O 1
ATOM 608 N N . VAL A 1 88 ? 10.735 -1.214 -17.512 1.00 90.56 88 VAL A N 1
ATOM 609 C CA . VAL A 1 88 ? 11.200 -0.021 -18.238 1.00 90.56 88 VAL A CA 1
ATOM 610 C C . VAL A 1 88 ? 12.638 0.327 -17.854 1.00 90.56 88 VAL A C 1
ATOM 612 O O . VAL A 1 88 ? 13.479 0.549 -18.729 1.00 90.56 88 VAL A O 1
ATOM 615 N N . ALA A 1 89 ? 12.944 0.340 -16.556 1.00 88.56 89 ALA A N 1
ATOM 616 C CA . ALA A 1 89 ? 14.292 0.611 -16.067 1.00 88.56 89 ALA A CA 1
ATOM 617 C C . ALA A 1 89 ? 15.282 -0.467 -16.533 1.00 88.56 89 ALA A C 1
ATOM 619 O O . ALA A 1 89 ? 16.364 -0.156 -17.032 1.00 88.56 89 ALA A O 1
ATOM 620 N N . GLY A 1 90 ? 14.883 -1.735 -16.444 1.00 84.38 90 GLY A N 1
ATOM 621 C CA . GLY A 1 90 ? 15.658 -2.873 -16.912 1.00 84.38 90 GLY A CA 1
ATOM 622 C C . GLY A 1 90 ? 15.913 -2.837 -18.420 1.00 84.38 90 GLY A C 1
ATOM 623 O O . GLY A 1 90 ? 17.040 -3.082 -18.854 1.00 84.38 90 GLY A O 1
ATOM 624 N N . ALA A 1 91 ? 14.914 -2.451 -19.218 1.00 91.38 91 ALA A N 1
ATOM 625 C CA . ALA A 1 91 ? 15.049 -2.288 -20.664 1.00 91.38 91 ALA A CA 1
ATOM 626 C C . ALA A 1 91 ? 16.083 -1.220 -21.034 1.00 91.38 91 ALA A C 1
ATOM 628 O O . ALA A 1 91 ? 16.898 -1.422 -21.934 1.00 91.38 91 ALA A O 1
ATOM 629 N N . ALA A 1 92 ? 16.077 -0.096 -20.315 1.00 88.62 92 ALA A N 1
ATOM 630 C CA . ALA A 1 92 ? 17.002 1.005 -20.558 1.00 88.62 92 ALA A CA 1
ATOM 631 C C . ALA A 1 92 ? 18.465 0.650 -20.234 1.00 88.62 92 ALA A C 1
ATOM 633 O O . ALA A 1 92 ? 19.374 1.223 -20.835 1.00 88.62 92 ALA A O 1
ATOM 634 N N . ILE A 1 93 ? 18.696 -0.274 -19.294 1.00 88.19 93 ILE A N 1
ATOM 635 C CA . ILE A 1 93 ? 20.039 -0.671 -18.846 1.00 88.19 93 ILE A CA 1
ATOM 636 C C . ILE A 1 93 ? 20.567 -1.873 -19.641 1.00 88.19 93 ILE A C 1
ATOM 638 O O . ILE A 1 93 ? 21.732 -1.877 -20.032 1.00 88.19 93 ILE A O 1
ATOM 642 N N . GLY A 1 94 ? 19.730 -2.888 -19.873 1.00 84.00 94 GLY A N 1
ATOM 643 C CA . GLY A 1 94 ? 20.151 -4.194 -20.397 1.00 84.00 94 GLY A CA 1
ATOM 644 C C . GLY A 1 94 ? 19.340 -4.710 -21.586 1.00 84.00 94 GLY A C 1
ATOM 645 O O . GLY A 1 94 ? 19.398 -5.903 -21.881 1.00 84.00 94 GLY A O 1
ATOM 646 N N . GLY A 1 95 ? 18.551 -3.860 -22.250 1.00 87.88 95 GLY A N 1
ATOM 647 C CA . GLY A 1 95 ? 17.699 -4.275 -23.367 1.00 87.88 95 GLY A CA 1
ATOM 648 C C . GLY A 1 95 ? 16.607 -5.261 -22.939 1.00 87.88 95 GLY A C 1
ATOM 649 O O . GLY A 1 95 ? 16.162 -5.257 -21.794 1.00 87.88 95 GLY A O 1
ATOM 650 N N . SER A 1 96 ? 16.163 -6.137 -23.840 1.00 89.12 96 SER A N 1
ATOM 651 C CA . SER A 1 96 ? 15.069 -7.088 -23.565 1.00 89.12 96 SER A CA 1
ATOM 652 C C . SER A 1 96 ? 15.343 -8.013 -22.375 1.00 89.12 96 SER A C 1
ATOM 654 O O . SER A 1 96 ? 14.434 -8.320 -21.606 1.00 89.12 96 SER A O 1
ATOM 656 N N . GLN A 1 97 ? 16.599 -8.417 -22.183 1.00 91.12 97 GLN A N 1
ATOM 657 C CA . GLN A 1 97 ? 16.988 -9.269 -21.064 1.00 91.12 97 GLN A CA 1
ATOM 658 C C . GLN A 1 97 ? 16.963 -8.502 -19.738 1.00 91.12 97 GLN A C 1
ATOM 660 O O . GLN A 1 97 ? 16.460 -9.014 -18.739 1.00 91.12 97 GLN A O 1
ATOM 665 N N . GLY A 1 98 ? 17.411 -7.243 -19.745 1.00 85.56 98 GLY A N 1
ATOM 666 C CA . GLY A 1 98 ? 17.259 -6.349 -18.602 1.00 85.56 98 GLY A CA 1
ATOM 667 C C . GLY A 1 98 ? 15.791 -6.067 -18.274 1.00 85.56 98 GLY A C 1
ATOM 668 O O . GLY A 1 98 ? 15.438 -6.033 -17.101 1.00 85.56 98 GLY A O 1
ATOM 669 N N . ALA A 1 99 ? 14.923 -5.940 -19.282 1.00 91.38 99 ALA A N 1
ATOM 670 C CA . ALA A 1 99 ? 13.484 -5.754 -19.093 1.00 91.38 99 ALA A CA 1
ATOM 671 C C . ALA A 1 99 ? 12.838 -6.946 -18.378 1.00 91.38 99 ALA A C 1
ATOM 673 O O . ALA A 1 99 ? 12.064 -6.751 -17.448 1.00 91.38 99 ALA A O 1
ATOM 674 N N . ALA A 1 100 ? 13.189 -8.176 -18.766 1.00 90.31 100 ALA A N 1
ATOM 675 C CA . ALA A 1 100 ? 12.677 -9.385 -18.122 1.00 90.31 100 ALA A CA 1
ATOM 676 C C . ALA A 1 100 ? 13.144 -9.500 -16.662 1.00 90.31 100 ALA A C 1
ATOM 678 O O . ALA A 1 100 ? 12.340 -9.769 -15.771 1.00 90.31 100 ALA A O 1
ATOM 679 N N . VAL A 1 101 ? 14.432 -9.244 -16.405 1.00 91.00 101 VAL A N 1
ATOM 680 C CA . VAL A 1 101 ? 14.986 -9.269 -15.042 1.00 91.00 101 VAL A CA 1
ATOM 681 C C . VAL A 1 101 ? 14.359 -8.173 -14.186 1.00 91.00 101 VAL A C 1
ATOM 683 O O . VAL A 1 101 ? 13.923 -8.446 -13.074 1.00 91.00 101 VAL A O 1
ATOM 686 N N . GLY A 1 102 ? 14.265 -6.953 -14.713 1.00 85.12 102 GLY A N 1
ATOM 687 C CA . GLY A 1 102 ? 13.667 -5.819 -14.020 1.00 85.12 102 GLY A CA 1
ATOM 688 C C . GLY A 1 102 ? 12.172 -6.001 -13.759 1.00 85.12 102 GLY A C 1
ATOM 689 O O . GLY A 1 102 ? 11.700 -5.657 -12.682 1.00 85.12 102 GLY A O 1
ATOM 690 N N . ALA A 1 103 ? 11.428 -6.597 -14.692 1.00 91.00 103 ALA A N 1
ATOM 691 C CA . ALA A 1 103 ? 10.032 -6.973 -14.486 1.00 91.00 103 ALA A CA 1
ATOM 692 C C . ALA A 1 103 ? 9.892 -7.984 -13.340 1.00 91.00 103 ALA A C 1
ATOM 694 O O . ALA A 1 103 ? 9.062 -7.799 -12.457 1.00 91.00 103 ALA A O 1
ATOM 695 N N . GLY A 1 104 ? 10.729 -9.026 -13.326 1.00 88.44 104 GLY A N 1
ATOM 696 C CA . GLY A 1 104 ? 10.695 -10.060 -12.292 1.00 88.44 104 GLY A CA 1
ATOM 697 C C . GLY A 1 104 ? 11.067 -9.532 -10.906 1.00 88.44 104 GLY A C 1
ATOM 698 O O . GLY A 1 104 ? 10.363 -9.795 -9.934 1.00 88.44 104 GLY A O 1
ATOM 699 N N . THR A 1 105 ? 12.138 -8.743 -10.801 1.00 87.56 105 THR A N 1
ATOM 700 C CA . THR A 1 105 ? 12.536 -8.140 -9.520 1.00 87.56 105 THR A CA 1
ATOM 701 C C . THR A 1 105 ? 11.539 -7.082 -9.064 1.00 87.56 105 THR A C 1
ATOM 703 O O . THR A 1 105 ? 11.222 -7.019 -7.879 1.00 87.56 105 THR A O 1
ATOM 706 N N . GLY A 1 106 ? 10.994 -6.304 -9.999 1.00 85.44 106 GLY A N 1
ATOM 707 C CA . GLY A 1 106 ? 9.940 -5.329 -9.756 1.00 85.44 106 GLY A CA 1
ATOM 708 C C . GLY A 1 106 ? 8.632 -5.963 -9.287 1.00 85.44 106 GLY A C 1
ATOM 709 O O . GLY A 1 106 ? 7.996 -5.423 -8.388 1.00 85.44 106 GLY A O 1
ATOM 710 N N . LEU A 1 107 ? 8.263 -7.129 -9.821 1.00 90.38 107 LEU A N 1
ATOM 711 C CA . LEU A 1 107 ? 7.120 -7.911 -9.354 1.00 90.38 107 LEU A CA 1
ATOM 712 C C . LEU A 1 107 ? 7.326 -8.362 -7.906 1.00 90.38 107 LEU A C 1
ATOM 714 O O . LEU A 1 107 ? 6.464 -8.124 -7.066 1.00 90.38 107 LEU A O 1
ATOM 718 N N . ILE A 1 108 ? 8.467 -8.991 -7.605 1.00 88.12 108 ILE A N 1
ATOM 719 C CA . ILE A 1 108 ? 8.761 -9.527 -6.267 1.00 88.12 108 ILE A CA 1
ATOM 720 C C . ILE A 1 108 ? 8.813 -8.393 -5.242 1.00 88.12 108 ILE A C 1
ATOM 722 O O . ILE A 1 108 ? 8.139 -8.462 -4.217 1.00 88.12 108 ILE A O 1
ATOM 726 N N . ALA A 1 109 ? 9.569 -7.333 -5.538 1.00 84.25 109 ALA A N 1
ATOM 727 C CA . ALA A 1 109 ? 9.656 -6.167 -4.671 1.00 84.25 109 ALA A CA 1
ATOM 728 C C . ALA A 1 109 ? 8.284 -5.502 -4.516 1.00 84.25 109 ALA A C 1
ATOM 730 O O . ALA A 1 109 ? 7.851 -5.270 -3.399 1.00 84.25 109 ALA A O 1
ATOM 731 N N . GLY A 1 110 ? 7.560 -5.275 -5.613 1.00 78.50 110 GLY A N 1
ATOM 732 C CA . GLY A 1 110 ? 6.226 -4.677 -5.607 1.00 78.50 110 GLY A CA 1
ATOM 733 C C . GLY A 1 110 ? 5.197 -5.462 -4.792 1.00 78.50 110 GLY A C 1
ATOM 734 O O . GLY A 1 110 ? 4.380 -4.866 -4.097 1.00 78.50 110 GLY A O 1
ATOM 735 N N . SER A 1 111 ? 5.271 -6.793 -4.833 1.00 81.81 111 SER A N 1
ATOM 736 C CA . SER A 1 111 ? 4.389 -7.679 -4.063 1.00 81.81 111 SER A CA 1
ATOM 737 C C . SER A 1 111 ? 4.737 -7.676 -2.573 1.00 81.81 111 SER A C 1
ATOM 739 O O . SER A 1 111 ? 3.845 -7.754 -1.735 1.00 81.81 111 SER A O 1
ATOM 741 N N . ALA A 1 112 ? 6.027 -7.571 -2.234 1.00 75.75 112 ALA A N 1
ATOM 742 C CA . ALA A 1 112 ? 6.514 -7.632 -0.855 1.00 75.75 112 ALA A CA 1
ATOM 743 C C . ALA A 1 112 ? 6.157 -6.398 -0.015 1.00 75.75 112 ALA A C 1
ATOM 745 O O . ALA A 1 112 ? 6.130 -6.487 1.206 1.00 75.75 112 ALA A O 1
ATOM 746 N N . ILE A 1 113 ? 5.895 -5.251 -0.647 1.00 66.94 113 ILE A N 1
ATOM 747 C CA . ILE A 1 113 ? 5.557 -4.009 0.066 1.00 66.94 113 ILE A CA 1
ATOM 748 C C . ILE A 1 113 ? 4.038 -3.926 0.355 1.00 66.94 113 ILE A C 1
ATOM 750 O O . ILE A 1 113 ? 3.602 -3.064 1.111 1.00 66.94 113 ILE A O 1
ATOM 754 N N . GLY A 1 114 ? 3.223 -4.812 -0.237 1.00 55.06 114 GLY A N 1
ATOM 755 C CA . GLY A 1 114 ? 1.766 -4.843 -0.051 1.00 55.06 114 GLY A CA 1
ATOM 756 C C . GLY A 1 114 ? 1.227 -5.973 0.833 1.00 55.06 114 GLY A C 1
ATOM 757 O O . GLY A 1 114 ? 0.018 -5.998 1.061 1.00 55.06 114 GLY A O 1
ATOM 758 N N . GLY A 1 115 ? 2.081 -6.907 1.267 1.00 50.00 115 GLY A N 1
ATOM 759 C CA . GLY A 1 115 ? 1.718 -8.091 2.061 1.00 50.00 115 GLY A CA 1
ATOM 760 C C . GLY A 1 115 ? 1.953 -7.942 3.557 1.00 50.00 115 GLY A C 1
ATOM 761 O O . GLY A 1 115 ? 2.778 -7.088 3.949 1.00 50.00 115 GLY A O 1
#